Protein AF-A0A7L1U344-F1 (afdb_monomer)

pLDDT: mean 94.77, std 5.53, range [64.12, 98.69]

InterPro domains:
  IPR039457 Ly6/PLAUR domain-containing protein 6-like [PTHR31171] (1-77)
  IPR045860 Snake toxin-like superfamily [G3DSA:2.10.60.10] (4-78)
  IPR045860 Snake toxin-like superfamily [SSF57302] (5-70)

Secondary structure (DSSP, 8-state):
--STT------EEEESSHHHHHHH----PPPTT--EEEEEEEEETTS-EEEEEEEEE-GGGGSS--EEEETTTTEEEE-

Structure (mmCIF, N/CA/C/O backbone):
data_AF-A0A7L1U344-F1
#
_entry.id   AF-A0A7L1U344-F1
#
loop_
_atom_site.group_PDB
_atom_site.id
_atom_site.type_symbol
_atom_site.label_atom_id
_atom_site.label_alt_id
_atom_site.label_comp_id
_atom_site.label_asym_id
_atom_site.label_ent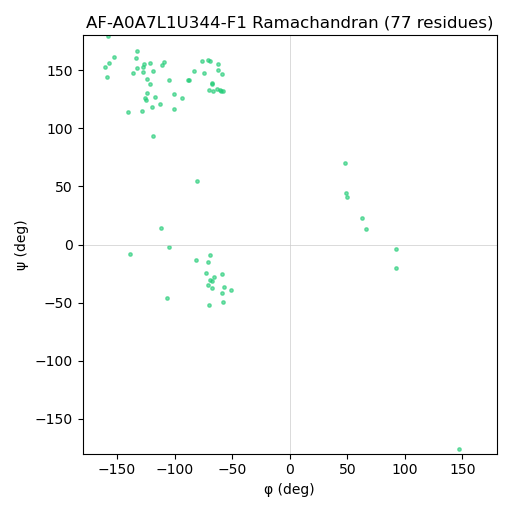ity_id
_atom_site.label_seq_id
_atom_site.pdbx_PDB_ins_code
_atom_site.Cartn_x
_atom_site.Cartn_y
_atom_site.Cartn_z
_atom_site.occupancy
_atom_site.B_iso_or_equiv
_atom_site.auth_seq_id
_atom_site.auth_comp_id
_atom_site.auth_asym_id
_atom_site.auth_atom_id
_atom_site.pdbx_PDB_model_num
ATOM 1 N N . THR A 1 1 ? -18.734 8.294 11.362 1.00 64.12 1 THR A N 1
ATOM 2 C CA . THR A 1 1 ? -17.816 7.134 11.387 1.00 64.12 1 THR A CA 1
ATOM 3 C C . THR A 1 1 ? -18.454 6.035 12.228 1.00 64.12 1 THR A C 1
ATOM 5 O O . THR A 1 1 ? -19.200 6.376 13.138 1.00 64.12 1 THR A O 1
ATOM 8 N N . PRO A 1 2 ? -18.206 4.743 11.958 1.00 80.62 2 PRO A N 1
ATOM 9 C CA . PRO A 1 2 ? -18.835 3.629 12.683 1.00 80.62 2 PRO A CA 1
ATOM 10 C C . PRO A 1 2 ? -18.343 3.467 14.131 1.00 80.62 2 PRO A C 1
ATOM 12 O O . PRO A 1 2 ? -18.973 2.779 14.924 1.00 80.62 2 PRO A O 1
ATOM 15 N N . TYR A 1 3 ? -17.225 4.100 14.491 1.00 82.12 3 TYR A N 1
ATOM 16 C CA . TYR A 1 3 ? -16.697 4.157 15.853 1.00 82.12 3 TYR A CA 1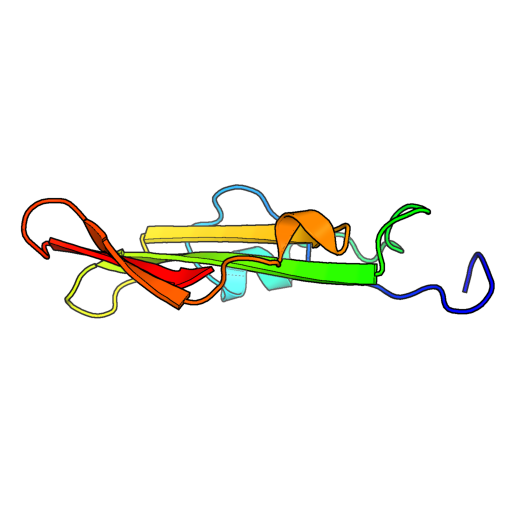
ATOM 17 C C . TYR A 1 3 ? -15.869 5.445 16.054 1.00 82.12 3 TYR A C 1
ATOM 19 O O . TYR A 1 3 ? -15.467 6.078 15.059 1.00 82.12 3 TYR A O 1
ATOM 27 N N . PRO A 1 4 ? -15.614 5.873 17.309 1.00 83.44 4 PRO A N 1
ATOM 28 C CA . PRO A 1 4 ? -14.773 7.033 17.597 1.00 83.44 4 PRO A CA 1
ATOM 29 C C . PRO A 1 4 ? -13.373 6.857 17.000 1.00 83.44 4 PRO A C 1
ATOM 31 O O . PRO A 1 4 ? -12.755 5.810 17.176 1.00 83.44 4 PRO A O 1
ATOM 34 N N . ARG A 1 5 ? -12.869 7.880 16.297 1.00 84.44 5 ARG A N 1
ATOM 35 C CA . ARG A 1 5 ? -11.585 7.850 15.560 1.00 84.44 5 ARG A CA 1
ATOM 36 C C . ARG A 1 5 ? -11.525 6.834 14.406 1.00 84.44 5 ARG A C 1
ATOM 38 O O . ARG A 1 5 ? -10.438 6.437 13.995 1.00 84.44 5 ARG A O 1
ATOM 45 N N . GLY A 1 6 ? -12.675 6.423 13.869 1.00 90.94 6 GLY A N 1
ATOM 46 C CA . GLY A 1 6 ? -12.725 5.638 12.636 1.00 90.94 6 GLY A CA 1
ATOM 47 C C . GLY A 1 6 ? -12.122 6.396 11.454 1.00 90.94 6 GLY A C 1
ATOM 48 O O . GLY A 1 6 ? -12.446 7.561 11.233 1.00 90.94 6 GLY A O 1
ATOM 49 N N . PHE A 1 7 ? -11.272 5.716 10.693 1.00 96.12 7 PHE A N 1
ATOM 50 C CA . PHE A 1 7 ? -10.584 6.239 9.515 1.00 96.12 7 PHE A CA 1
ATOM 51 C 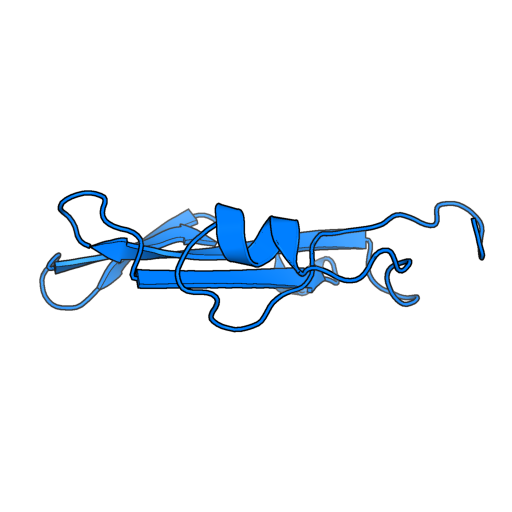C . PHE A 1 7 ? -10.695 5.235 8.362 1.00 96.12 7 PHE A C 1
ATOM 53 O O . PHE A 1 7 ? -11.108 4.088 8.562 1.00 96.12 7 PHE A O 1
ATOM 60 N N . LYS A 1 8 ? -10.369 5.688 7.154 1.00 96.94 8 LYS A N 1
ATOM 61 C CA . LYS A 1 8 ? -10.348 4.862 5.947 1.00 96.94 8 LYS A CA 1
ATOM 62 C C . LYS A 1 8 ? -8.935 4.846 5.374 1.00 96.94 8 LYS A C 1
ATOM 64 O O . LYS A 1 8 ? -8.211 5.832 5.494 1.00 96.94 8 LYS A O 1
ATOM 69 N N . CYS A 1 9 ? -8.587 3.744 4.727 1.00 98.19 9 CYS A N 1
ATOM 70 C CA . CYS A 1 9 ? -7.400 3.607 3.893 1.00 98.19 9 CYS A CA 1
ATOM 71 C C . CYS A 1 9 ? -7.837 3.067 2.536 1.00 98.19 9 CYS A C 1
ATOM 73 O O . CYS A 1 9 ? -8.800 2.304 2.459 1.00 98.19 9 CYS A O 1
ATOM 75 N N . PHE A 1 10 ? -7.080 3.369 1.485 1.00 98.50 10 PHE A N 1
ATOM 76 C CA . PHE A 1 10 ? -7.162 2.559 0.276 1.00 98.50 10 PHE A CA 1
ATOM 77 C C . PHE A 1 10 ? -6.700 1.134 0.602 1.00 98.50 10 PHE A C 1
ATOM 79 O O . PHE A 1 10 ? -5.689 0.956 1.285 1.00 98.50 10 PHE A O 1
ATOM 86 N N . THR A 1 11 ? -7.457 0.133 0.157 1.00 98.31 11 THR A N 1
ATOM 87 C CA . THR A 1 11 ? -7.152 -1.285 0.377 1.00 98.31 11 THR A CA 1
ATOM 88 C C . THR A 1 11 ? -7.131 -2.003 -0.965 1.00 98.31 11 THR A C 1
ATOM 90 O O . THR A 1 11 ? -8.064 -1.881 -1.753 1.00 98.31 11 THR A O 1
ATOM 93 N N . CYS A 1 12 ? -6.033 -2.693 -1.254 1.00 98.62 12 CYS A N 1
ATOM 94 C CA . CYS A 1 12 ? -5.836 -3.440 -2.492 1.00 98.62 12 CYS A CA 1
ATOM 95 C C . CYS A 1 12 ? -4.731 -4.480 -2.287 1.00 98.62 12 CYS A C 1
ATOM 97 O O . CYS A 1 12 ? -3.818 -4.270 -1.485 1.00 98.62 12 CYS A O 1
ATOM 99 N N . GLU A 1 13 ? -4.785 -5.576 -3.035 1.00 98.25 13 GLU A N 1
ATOM 100 C CA . GLU A 1 13 ? -3.763 -6.618 -3.012 1.00 98.25 13 GLU A CA 1
ATOM 101 C C . GLU A 1 13 ? -3.149 -6.760 -4.404 1.00 98.25 13 GLU A C 1
ATOM 103 O O . GLU A 1 13 ? -3.854 -7.076 -5.360 1.00 98.25 13 GLU A O 1
ATOM 108 N N . LYS A 1 14 ? -1.835 -6.516 -4.513 1.00 97.81 14 LYS A N 1
ATOM 109 C CA . LYS A 1 14 ? -1.047 -6.688 -5.746 1.00 97.81 14 LYS A CA 1
ATOM 110 C C . LYS A 1 14 ? -1.665 -6.019 -6.988 1.00 97.81 14 LYS A C 1
ATOM 112 O O . LYS A 1 14 ? -1.616 -6.579 -8.081 1.00 97.81 14 LYS A O 1
ATOM 117 N N . ALA A 1 15 ? -2.215 -4.815 -6.834 1.00 98.56 15 ALA A N 1
ATOM 118 C CA . ALA A 1 15 ? -2.651 -4.000 -7.968 1.00 98.56 15 ALA A CA 1
ATOM 119 C C . ALA A 1 15 ? -1.450 -3.650 -8.862 1.00 98.56 15 ALA A C 1
ATOM 121 O O . ALA A 1 15 ? -0.344 -3.511 -8.344 1.00 98.56 15 ALA A O 1
ATOM 122 N N . SER A 1 16 ? -1.650 -3.473 -10.171 1.00 98.12 16 SER A N 1
ATOM 123 C CA . SER A 1 16 ? -0.566 -3.148 -11.120 1.00 98.12 16 SER A CA 1
ATOM 124 C C . SER A 1 16 ? 0.191 -1.876 -10.739 1.00 98.12 16 SER A C 1
ATOM 126 O O . SER A 1 16 ? 1.409 -1.783 -10.881 1.00 98.12 16 SER A O 1
ATOM 128 N N . ASP A 1 17 ? -0.536 -0.895 -10.213 1.00 98.31 17 ASP A N 1
ATOM 129 C CA . ASP A 1 17 ? -0.021 0.416 -9.867 1.00 98.31 17 ASP A CA 1
ATOM 130 C C . ASP A 1 17 ? -0.908 1.106 -8.815 1.00 98.31 17 ASP A C 1
ATOM 132 O O . ASP A 1 17 ? -1.914 0.581 -8.323 1.00 98.31 17 ASP A O 1
ATOM 136 N N . ASN A 1 18 ? -0.499 2.315 -8.439 1.00 98.00 18 ASN A N 1
ATOM 137 C CA . ASN A 1 18 ? -1.186 3.122 -7.441 1.00 98.00 18 ASN A CA 1
ATOM 138 C C . ASN A 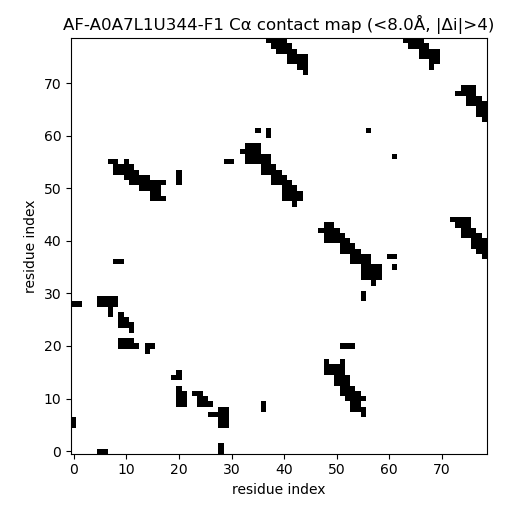1 18 ? -2.556 3.639 -7.917 1.00 98.00 18 ASN A C 1
ATOM 140 O O . ASN A 1 18 ? -3.439 3.844 -7.083 1.00 98.00 18 ASN A O 1
ATOM 144 N N . TYR A 1 19 ? -2.731 3.873 -9.221 1.00 98.38 19 TYR A N 1
ATOM 145 C CA . TYR A 1 19 ? -3.985 4.376 -9.773 1.00 98.38 19 TYR A CA 1
ATOM 146 C C . TYR A 1 19 ? -5.065 3.298 -9.706 1.00 98.38 19 TYR A C 1
ATOM 148 O O . TYR A 1 19 ? -6.111 3.542 -9.107 1.00 98.38 19 TYR A O 1
ATOM 156 N N . GLU A 1 20 ? -4.783 2.097 -10.217 1.00 98.56 20 GLU A N 1
ATOM 157 C CA . GLU A 1 20 ? -5.709 0.962 -10.156 1.00 98.56 20 GLU A CA 1
ATOM 158 C C . GLU A 1 20 ? -6.056 0.610 -8.704 1.00 98.56 20 GLU A C 1
ATOM 160 O O . GLU A 1 20 ? -7.230 0.427 -8.374 1.00 98.56 20 GLU A O 1
ATOM 165 N N . CYS A 1 21 ? -5.066 0.623 -7.801 1.00 98.62 21 CYS A N 1
ATOM 166 C CA . CYS A 1 21 ? -5.308 0.417 -6.373 1.00 98.62 21 CYS A CA 1
ATOM 167 C C . CYS A 1 21 ? -6.300 1.441 -5.793 1.00 98.62 21 CYS A C 1
ATOM 169 O O . CYS A 1 21 ? -7.250 1.065 -5.112 1.00 98.62 21 CYS A O 1
ATOM 171 N N . ASN A 1 22 ? -6.100 2.737 -6.049 1.00 98.25 22 ASN A N 1
ATOM 172 C CA . ASN A 1 22 ? -6.969 3.782 -5.502 1.00 98.25 22 ASN A CA 1
ATOM 173 C C . ASN A 1 22 ? -8.360 3.783 -6.149 1.00 98.25 22 ASN A C 1
ATOM 175 O O . ASN A 1 22 ? -9.343 4.080 -5.475 1.00 98.25 22 ASN A O 1
ATOM 179 N N . ARG A 1 23 ? -8.440 3.472 -7.447 1.00 98.44 23 ARG A N 1
ATOM 180 C CA . ARG A 1 23 ? -9.678 3.507 -8.231 1.00 98.44 23 ARG A CA 1
ATOM 181 C C . ARG A 1 23 ? -10.678 2.439 -7.800 1.00 98.44 23 ARG A C 1
ATOM 183 O O . ARG A 1 23 ? -11.875 2.712 -7.793 1.00 98.44 23 ARG A O 1
ATOM 190 N N . TRP A 1 24 ? -10.191 1.250 -7.452 1.00 97.81 24 TRP A N 1
ATOM 191 C CA . TRP A 1 24 ? -11.031 0.101 -7.098 1.00 97.81 24 TRP A CA 1
ATOM 192 C C . TRP A 1 24 ? -11.079 -0.205 -5.604 1.00 97.81 24 TRP A C 1
ATOM 194 O O . TRP A 1 24 ? -11.791 -1.119 -5.187 1.00 97.81 24 TRP A O 1
ATOM 204 N N . ALA A 1 25 ? -10.340 0.547 -4.790 1.00 98.25 25 ALA A N 1
ATOM 205 C CA . ALA A 1 25 ? -10.382 0.389 -3.349 1.00 98.25 25 ALA A CA 1
ATOM 206 C C . ALA A 1 25 ? -11.809 0.628 -2.814 1.00 98.25 25 ALA A C 1
ATOM 208 O O . ALA A 1 25 ? -12.437 1.640 -3.140 1.00 98.25 25 ALA A O 1
ATOM 209 N N . PRO A 1 26 ? -12.325 -0.269 -1.959 1.00 97.25 26 PRO A N 1
ATOM 210 C CA . PRO A 1 26 ? -13.649 -0.116 -1.378 1.00 97.25 26 PRO A CA 1
ATOM 211 C C . PRO A 1 26 ? -13.694 1.082 -0.421 1.00 97.25 26 PRO A C 1
ATOM 213 O O . PRO A 1 26 ? -12.791 1.277 0.394 1.00 97.25 26 PRO A O 1
ATOM 216 N N . ASP A 1 27 ? -14.787 1.849 -0.459 1.00 96.19 27 ASP A N 1
ATOM 217 C CA . ASP A 1 27 ? -14.988 3.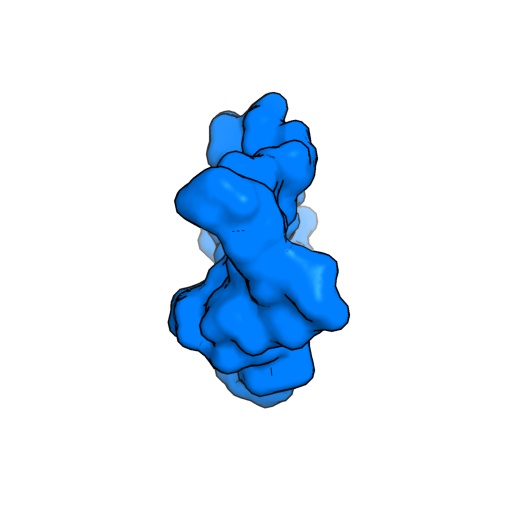017 0.412 1.00 96.19 27 ASP A CA 1
ATOM 218 C C . ASP A 1 27 ? -15.473 2.626 1.826 1.00 96.19 27 ASP A C 1
ATOM 220 O O . ASP A 1 27 ? -16.497 3.090 2.339 1.00 96.19 27 ASP A O 1
ATOM 224 N N . VAL A 1 28 ? -14.725 1.745 2.487 1.00 96.12 28 VAL A N 1
ATOM 225 C CA . VAL A 1 28 ? -15.063 1.182 3.800 1.00 96.12 28 VAL A CA 1
ATOM 226 C C . VAL A 1 28 ? -14.122 1.682 4.894 1.00 96.12 28 VAL A C 1
ATOM 228 O O . VAL A 1 28 ? -12.986 2.084 4.651 1.00 96.12 28 VAL A O 1
ATOM 231 N N . TYR A 1 29 ? -14.615 1.685 6.131 1.00 96.94 29 TYR A N 1
ATOM 232 C CA . TYR A 1 29 ? -13.792 2.000 7.297 1.00 96.94 29 TYR A CA 1
ATOM 233 C C . TYR A 1 29 ? -12.861 0.845 7.644 1.00 96.94 29 TYR A C 1
ATOM 235 O O . TYR A 1 29 ? -13.215 -0.321 7.478 1.00 96.94 29 TYR A O 1
ATOM 243 N N . CYS A 1 30 ? -11.687 1.183 8.174 1.00 97.25 30 CYS A N 1
ATOM 244 C CA . CYS A 1 30 ? -10.747 0.191 8.667 1.00 97.25 30 CYS A CA 1
ATOM 245 C C . CYS A 1 30 ? -11.331 -0.627 9.840 1.00 97.25 30 CYS A C 1
ATOM 247 O O . CYS A 1 30 ? -12.218 -0.158 10.556 1.00 97.25 30 CYS A O 1
ATOM 249 N N . PRO A 1 31 ? -10.850 -1.860 10.070 1.00 95.00 31 PRO A N 1
ATOM 250 C CA . PRO A 1 31 ? -11.272 -2.655 11.214 1.00 95.00 31 PRO A CA 1
ATOM 251 C C . PRO A 1 31 ? -10.710 -2.096 12.529 1.00 95.00 31 PRO A C 1
ATOM 253 O O . PRO A 1 31 ? -9.690 -1.397 12.568 1.00 95.00 31 PRO A O 1
ATOM 256 N N . ARG A 1 32 ? -11.360 -2.448 13.645 1.00 91.50 32 ARG A N 1
ATOM 257 C CA . ARG A 1 32 ? -10.869 -2.124 14.994 1.00 91.50 32 ARG A CA 1
ATOM 258 C C . ARG A 1 32 ? -9.481 -2.737 15.210 1.00 91.50 32 ARG A C 1
ATOM 260 O O . ARG A 1 32 ? -9.194 -3.814 14.708 1.00 91.50 32 ARG A O 1
ATOM 267 N N . GLY A 1 33 ? -8.638 -2.050 15.977 1.00 90.31 33 GLY A N 1
ATOM 268 C CA . GLY A 1 33 ? -7.258 -2.477 16.246 1.00 90.31 33 GLY A CA 1
ATOM 269 C C . GLY A 1 33 ? -6.230 -1.904 15.268 1.00 90.31 33 GLY A C 1
ATOM 270 O O . GLY A 1 33 ? -5.070 -1.762 15.637 1.00 90.31 33 GLY A O 1
ATOM 271 N N . THR A 1 34 ? -6.653 -1.459 14.082 1.00 95.38 34 THR A N 1
ATOM 272 C CA . THR A 1 34 ? -5.774 -0.743 13.145 1.00 95.38 34 THR A CA 1
ATOM 273 C C . THR A 1 34 ? -5.677 0.742 13.488 1.00 95.38 34 THR A C 1
ATOM 275 O O . THR A 1 34 ? -6.612 1.332 14.042 1.00 95.38 34 THR A O 1
ATOM 278 N N . ARG A 1 35 ? -4.524 1.350 13.188 1.00 94.81 35 ARG A N 1
ATOM 279 C CA . ARG A 1 35 ? -4.259 2.784 13.424 1.00 94.81 35 ARG A CA 1
ATOM 280 C C . ARG A 1 35 ? -3.506 3.473 12.286 1.00 94.81 35 ARG A C 1
ATOM 282 O O . ARG A 1 35 ? -3.395 4.695 12.313 1.00 94.81 35 ARG A O 1
ATOM 289 N N . TYR A 1 36 ? -3.020 2.714 11.305 1.00 96.31 36 TYR A N 1
ATOM 290 C CA . TYR A 1 36 ? -2.218 3.220 10.194 1.00 96.31 36 TYR A CA 1
ATOM 291 C C . TYR A 1 36 ? -2.708 2.665 8.858 1.00 96.31 36 TYR A C 1
ATOM 293 O O . TYR A 1 36 ? -3.395 1.643 8.805 1.00 96.31 36 TYR A O 1
ATOM 301 N N . CYS A 1 37 ? -2.329 3.341 7.776 1.00 98.06 37 CYS A N 1
ATOM 302 C CA . CYS A 1 37 ? -2.423 2.804 6.426 1.00 98.06 37 CYS A CA 1
ATOM 303 C C . CYS A 1 37 ? -1.033 2.320 6.011 1.00 98.06 37 CYS A C 1
ATOM 305 O O . CYS A 1 37 ? -0.109 3.123 5.914 1.00 98.06 37 CYS A O 1
ATOM 307 N N . PHE A 1 38 ? -0.893 1.021 5.773 1.00 98.12 38 PHE A N 1
ATOM 308 C CA . PHE A 1 38 ? 0.313 0.416 5.218 1.00 98.12 38 PHE A CA 1
ATOM 309 C C . PHE A 1 38 ? 0.247 0.440 3.691 1.00 98.12 38 PHE A C 1
ATOM 311 O O . PHE A 1 38 ? -0.817 0.191 3.113 1.00 98.12 38 PHE A O 1
ATOM 318 N N . SER A 1 39 ? 1.380 0.698 3.038 1.00 98.25 39 SER A N 1
ATOM 319 C CA . SER A 1 39 ? 1.501 0.664 1.582 1.00 98.25 39 SER A CA 1
ATOM 320 C C . SER A 1 39 ? 2.829 0.037 1.187 1.00 98.25 39 SER A C 1
ATOM 322 O O . SER A 1 39 ? 3.873 0.637 1.395 1.00 98.25 39 SER A O 1
ATOM 324 N N . GLN A 1 40 ? 2.782 -1.126 0.545 1.00 98.06 40 GLN A N 1
ATOM 325 C CA . GLN A 1 40 ? 3.944 -1.727 -0.093 1.00 98.06 40 GLN A CA 1
ATOM 326 C C . GLN A 1 40 ? 3.906 -1.468 -1.595 1.00 98.06 40 GLN A C 1
ATOM 328 O O . GLN A 1 40 ? 2.907 -1.760 -2.254 1.00 98.06 40 GLN A O 1
ATOM 333 N N . HIS A 1 41 ? 5.007 -0.970 -2.147 1.00 98.31 41 HIS A N 1
ATOM 334 C CA . HIS A 1 41 ? 5.145 -0.696 -3.572 1.00 98.31 41 HIS A CA 1
ATOM 335 C C . HIS A 1 41 ? 6.406 -1.356 -4.107 1.00 98.31 41 HIS A C 1
ATOM 337 O O . HIS A 1 41 ? 7.516 -0.991 -3.729 1.00 98.31 41 HIS A O 1
ATOM 343 N N . THR A 1 42 ? 6.223 -2.328 -4.995 1.00 97.69 42 THR A N 1
ATOM 344 C CA . THR A 1 42 ? 7.306 -2.893 -5.798 1.00 97.69 42 THR A CA 1
ATOM 345 C C . THR A 1 42 ? 7.359 -2.155 -7.123 1.00 97.69 42 THR A C 1
ATOM 347 O O . THR A 1 42 ? 6.361 -2.079 -7.842 1.00 97.69 42 THR A O 1
ATOM 350 N N . MET A 1 43 ? 8.532 -1.634 -7.448 1.00 97.38 43 MET A N 1
ATOM 351 C CA . MET A 1 43 ? 8.833 -0.961 -8.704 1.00 97.38 43 MET A CA 1
ATOM 352 C C . MET A 1 43 ? 10.063 -1.598 -9.335 1.00 97.38 43 MET A C 1
ATOM 354 O O . MET A 1 43 ? 10.912 -2.150 -8.636 1.00 97.38 43 MET A O 1
ATOM 358 N N . ARG A 1 44 ? 10.192 -1.489 -10.652 1.00 96.31 44 ARG A N 1
ATOM 359 C CA . ARG A 1 44 ? 11.476 -1.690 -11.324 1.00 96.31 44 ARG A CA 1
ATOM 360 C C . ARG A 1 44 ? 12.419 -0.542 -10.981 1.00 96.31 44 ARG A C 1
ATOM 362 O O . ARG A 1 44 ? 11.973 0.559 -10.659 1.00 96.31 44 ARG A O 1
ATOM 369 N N . ALA A 1 45 ? 13.721 -0.762 -11.116 1.00 92.81 45 ALA A N 1
ATOM 370 C CA . ALA A 1 45 ? 14.722 0.295 -10.969 1.00 92.81 45 ALA A CA 1
ATOM 371 C C . ALA A 1 45 ? 14.525 1.456 -11.958 1.00 92.81 45 ALA A C 1
ATOM 373 O O . ALA A 1 45 ? 14.881 2.590 -11.654 1.00 92.81 45 ALA A O 1
ATOM 374 N N . SER A 1 46 ? 13.883 1.196 -13.103 1.00 94.31 46 SER A N 1
ATOM 375 C CA . SER A 1 46 ? 13.460 2.216 -14.071 1.00 94.31 46 SER A CA 1
ATOM 376 C C . SER A 1 46 ? 12.316 3.117 -13.579 1.00 94.31 46 SER A C 1
ATOM 378 O O . SER A 1 46 ? 11.983 4.090 -14.250 1.00 94.31 46 SER A O 1
ATOM 380 N N . GLY A 1 47 ? 11.698 2.804 -12.435 1.00 93.31 47 GLY A N 1
ATOM 381 C CA . GLY A 1 47 ? 10.565 3.535 -11.859 1.00 93.31 47 GLY A CA 1
ATOM 382 C C . GLY A 1 47 ? 9.187 3.005 -12.267 1.00 93.31 47 GLY A C 1
ATOM 383 O O . GLY A 1 47 ? 8.174 3.488 -11.764 1.00 93.31 47 GLY A O 1
ATOM 384 N N . GLU A 1 48 ? 9.122 1.999 -13.142 1.00 97.38 48 GLU A N 1
ATOM 385 C CA . GLU A 1 48 ? 7.860 1.358 -13.525 1.00 97.38 48 GLU A CA 1
ATOM 386 C C . GLU A 1 48 ? 7.247 0.609 -12.331 1.00 97.38 48 GLU A C 1
ATOM 388 O O . GLU A 1 48 ? 7.930 -0.157 -11.648 1.00 97.38 48 GLU A O 1
ATOM 393 N N . SER A 1 49 ? 5.951 0.813 -12.079 1.00 97.69 49 SER A N 1
ATOM 394 C CA . SER A 1 49 ? 5.232 0.075 -11.036 1.00 97.69 49 SER A CA 1
ATOM 395 C C . SER A 1 49 ? 5.060 -1.387 -11.433 1.00 97.69 49 SER A C 1
ATOM 397 O O . SER A 1 49 ? 4.667 -1.688 -12.552 1.00 97.69 49 SER A O 1
ATOM 399 N N . VAL A 1 50 ? 5.352 -2.293 -10.501 1.00 97.50 50 VAL A N 1
ATOM 400 C CA . VAL A 1 50 ? 5.166 -3.740 -10.681 1.00 97.50 50 VAL A CA 1
ATOM 401 C C . VAL A 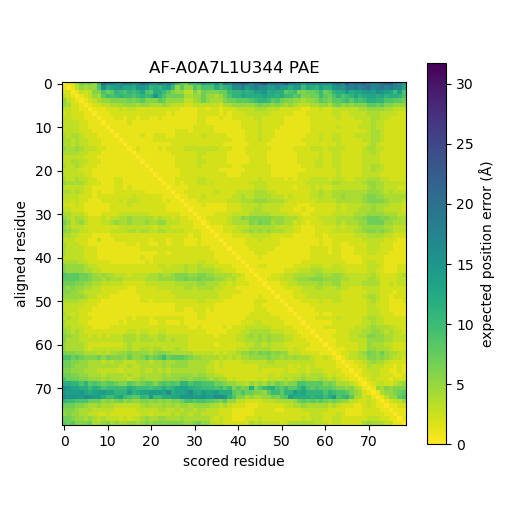1 50 ? 3.976 -4.222 -9.870 1.00 97.50 50 VAL A C 1
ATOM 403 O O . VAL A 1 50 ? 3.160 -4.995 -10.362 1.00 97.50 50 VAL A O 1
ATOM 406 N N . SER A 1 51 ? 3.890 -3.790 -8.611 1.00 98.25 51 SER A N 1
ATOM 407 C CA . SER A 1 51 ? 2.749 -4.115 -7.764 1.00 98.25 51 SER A CA 1
ATOM 408 C C . SER A 1 51 ? 2.593 -3.143 -6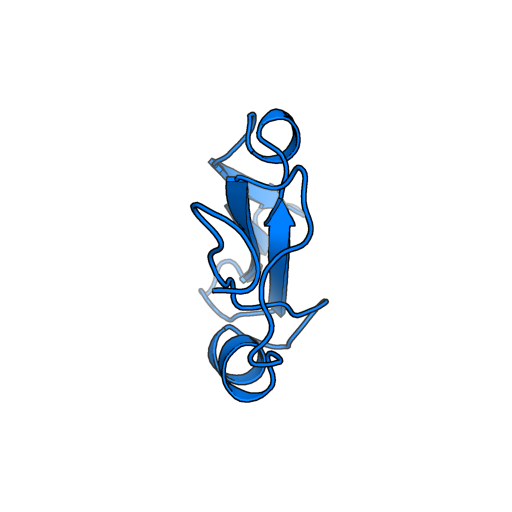.602 1.00 98.25 51 SER A C 1
ATOM 410 O O . SER A 1 51 ? 3.588 -2.763 -5.977 1.00 98.25 51 SER A O 1
ATOM 412 N N . VAL A 1 52 ? 1.354 -2.836 -6.237 1.00 98.62 52 VAL A N 1
ATOM 413 C CA . VAL A 1 52 ? 0.987 -2.048 -5.059 1.00 98.62 52 VAL A CA 1
ATOM 414 C C . VAL A 1 52 ? 0.033 -2.851 -4.179 1.00 98.62 52 VAL A C 1
ATOM 416 O O . VAL A 1 52 ? -0.975 -3.374 -4.649 1.00 98.62 52 VAL A O 1
ATOM 419 N N . THR A 1 53 ? 0.336 -2.913 -2.885 1.00 98.50 53 THR A N 1
ATOM 420 C CA . THR A 1 53 ? -0.542 -3.485 -1.861 1.00 98.50 53 THR A CA 1
ATOM 421 C C . THR A 1 53 ? -0.765 -2.439 -0.785 1.00 98.50 53 THR A C 1
ATOM 423 O O . THR A 1 53 ? 0.193 -1.956 -0.184 1.00 98.50 53 THR A O 1
ATOM 426 N N . LYS A 1 54 ? -2.025 -2.107 -0.507 1.00 98.69 54 LYS A N 1
ATOM 427 C CA . LYS A 1 54 ? -2.398 -1.180 0.565 1.00 98.69 54 LYS A CA 1
ATOM 428 C C . LYS A 1 54 ? -3.370 -1.845 1.513 1.00 98.69 54 LYS A C 1
ATOM 430 O O . LYS A 1 54 ? -4.239 -2.600 1.083 1.00 98.69 54 LYS A O 1
ATOM 435 N N . ARG A 1 55 ? -3.234 -1.566 2.805 1.00 98.12 55 ARG A N 1
ATOM 436 C CA . ARG A 1 55 ? -4.114 -2.134 3.830 1.00 98.12 55 ARG A CA 1
ATOM 437 C C . ARG A 1 55 ? -4.151 -1.282 5.087 1.00 98.12 55 ARG A C 1
ATOM 439 O O . ARG A 1 55 ? -3.210 -0.552 5.386 1.00 98.12 55 ARG A O 1
ATOM 446 N N . CYS A 1 56 ? -5.230 -1.409 5.846 1.00 98.19 56 CYS A N 1
ATOM 447 C CA . CYS A 1 56 ? -5.257 -0.941 7.225 1.00 98.19 56 CYS A CA 1
ATOM 448 C C . CYS A 1 56 ? -4.301 -1.809 8.058 1.00 98.19 56 CYS A C 1
ATOM 450 O O . CYS A 1 56 ? -4.278 -3.027 7.880 1.00 98.19 56 CYS A O 1
ATOM 452 N N . ALA A 1 57 ? -3.533 -1.194 8.951 1.00 97.38 57 ALA A N 1
ATOM 453 C CA . ALA A 1 57 ? -2.474 -1.867 9.694 1.00 97.38 57 ALA A CA 1
ATOM 454 C C . ALA A 1 57 ? -2.471 -1.492 11.179 1.00 97.38 57 ALA A C 1
ATOM 456 O O . ALA A 1 57 ? -2.837 -0.371 11.573 1.00 97.38 57 ALA A O 1
ATOM 457 N N . ALA A 1 58 ? -2.065 -2.455 12.002 1.00 96.19 58 ALA A N 1
ATOM 458 C CA . ALA A 1 58 ? -1.726 -2.233 13.398 1.00 96.19 58 ALA A CA 1
ATOM 459 C C . ALA A 1 58 ? -0.334 -1.566 13.515 1.00 96.19 58 ALA A C 1
ATOM 461 O O . ALA A 1 58 ? 0.460 -1.638 12.574 1.00 96.19 58 ALA A O 1
ATOM 462 N N . PRO A 1 59 ? -0.026 -0.878 14.632 1.00 93.69 59 PRO A N 1
ATOM 463 C CA . PRO A 1 59 ? 1.270 -0.223 14.833 1.00 93.69 59 PRO A CA 1
ATOM 464 C C . PRO A 1 59 ? 2.484 -1.121 14.587 1.00 93.69 59 PRO A C 1
ATOM 466 O O . PRO A 1 59 ? 3.470 -0.674 14.007 1.00 93.69 59 PRO A O 1
ATOM 469 N N . GLU A 1 60 ? 2.394 -2.383 14.995 1.00 95.00 60 GLU A N 1
ATOM 470 C CA . GLU A 1 60 ? 3.482 -3.360 14.964 1.00 95.00 60 GLU A CA 1
ATOM 471 C C . GLU A 1 60 ? 3.907 -3.699 13.527 1.00 95.00 60 GLU A C 1
ATOM 473 O O . GLU A 1 60 ? 5.067 -4.010 13.267 1.00 95.00 60 GLU A O 1
ATOM 478 N N . GLU A 1 61 ? 2.981 -3.577 12.577 1.00 93.88 61 GLU A N 1
ATOM 479 C CA . GLU A 1 61 ? 3.190 -3.894 11.162 1.00 93.88 61 GLU A CA 1
ATOM 480 C C . GLU A 1 61 ? 3.880 -2.762 10.389 1.00 93.88 61 GLU A C 1
ATOM 482 O O . GLU A 1 61 ? 4.336 -2.973 9.267 1.00 93.88 61 GLU A O 1
ATOM 487 N N . CYS A 1 62 ? 3.962 -1.570 10.984 1.00 95.31 62 CYS A N 1
ATOM 488 C CA . CYS A 1 62 ? 4.585 -0.384 10.397 1.00 95.31 62 CYS A CA 1
ATOM 489 C C . CYS A 1 62 ? 5.882 0.023 11.122 1.00 95.31 62 CYS A C 1
ATOM 491 O O . CYS A 1 62 ? 6.359 1.139 10.933 1.00 95.31 62 CYS A O 1
ATOM 493 N N . LEU A 1 63 ? 6.452 -0.842 11.971 1.00 93.62 63 LEU A N 1
ATOM 494 C CA . LEU A 1 63 ? 7.673 -0.528 12.730 1.00 93.62 63 LEU A CA 1
ATOM 495 C C . LEU A 1 63 ? 8.943 -0.516 11.870 1.00 93.62 63 LEU A C 1
ATOM 497 O O . LEU A 1 63 ? 9.919 0.136 12.231 1.00 93.62 63 LEU A O 1
ATOM 501 N N . SER A 1 64 ? 8.939 -1.235 10.748 1.00 91.06 64 SER A N 1
ATOM 502 C CA . SER A 1 64 ? 10.050 -1.281 9.800 1.00 91.06 64 SER A CA 1
ATOM 503 C C . SER A 1 64 ? 9.572 -0.761 8.451 1.00 91.06 64 SER A C 1
ATOM 505 O O . SER A 1 64 ? 8.993 -1.497 7.657 1.00 91.06 64 SER A O 1
ATOM 507 N N . THR A 1 65 ? 9.773 0.536 8.237 1.00 95.19 65 THR A N 1
ATOM 508 C CA . THR A 1 65 ? 9.477 1.226 6.979 1.00 95.19 65 THR A CA 1
ATOM 509 C C . THR A 1 65 ? 10.768 1.617 6.282 1.00 95.19 65 THR A C 1
ATOM 511 O O . THR A 1 65 ? 11.830 1.740 6.899 1.00 95.19 65 THR A O 1
ATOM 514 N N . GLY A 1 66 ? 10.690 1.799 4.971 1.00 95.44 66 GLY A N 1
ATOM 515 C CA . GLY A 1 66 ? 11.849 2.130 4.160 1.00 95.44 66 GLY A CA 1
ATOM 516 C C . GLY A 1 66 ? 11.770 1.536 2.768 1.00 95.44 66 GLY A C 1
ATOM 517 O O . GLY A 1 66 ? 10.776 0.939 2.366 1.00 95.44 66 GLY A O 1
ATOM 518 N N . CYS A 1 67 ? 12.840 1.733 2.008 1.00 95.62 67 CYS A N 1
ATOM 519 C CA . CYS A 1 67 ? 12.984 1.166 0.678 1.00 95.62 67 CYS A CA 1
ATOM 520 C C . CYS A 1 67 ? 14.227 0.287 0.623 1.00 95.62 67 CYS A C 1
ATOM 522 O O . CYS A 1 67 ? 15.285 0.684 1.107 1.00 95.62 67 CYS A O 1
ATOM 524 N N . SER A 1 68 ? 14.113 -0.866 -0.024 1.00 94.94 68 SER A N 1
ATOM 525 C CA . SER A 1 68 ? 15.231 -1.775 -0.267 1.00 94.94 68 SER A CA 1
ATOM 526 C C . SER A 1 68 ? 15.248 -2.235 -1.721 1.00 94.94 68 SER A C 1
ATOM 528 O O . SER A 1 68 ? 14.211 -2.270 -2.389 1.00 94.94 68 SER A O 1
ATOM 530 N N . TYR A 1 69 ? 16.439 -2.552 -2.219 1.00 94.06 69 TYR A N 1
ATOM 531 C CA . TYR A 1 69 ? 16.614 -3.143 -3.538 1.00 94.06 69 TYR A CA 1
ATOM 532 C C . TYR A 1 69 ? 16.518 -4.667 -3.453 1.00 94.06 69 TYR A C 1
ATOM 534 O O . TYR A 1 69 ? 17.021 -5.282 -2.514 1.00 94.06 69 TYR A O 1
ATOM 542 N N . LEU A 1 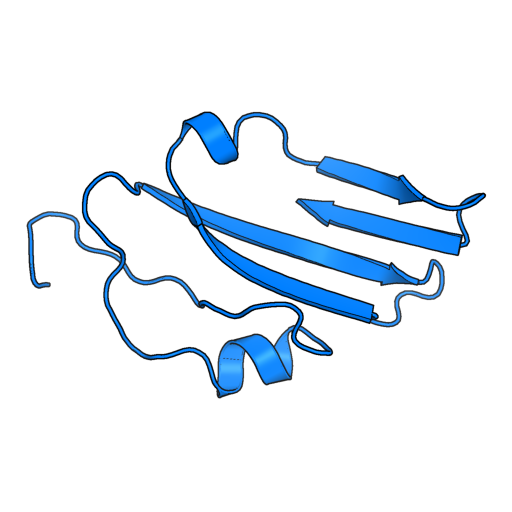70 ? 15.887 -5.279 -4.450 1.00 90.31 70 LEU A N 1
ATOM 543 C CA . LEU A 1 70 ? 15.775 -6.724 -4.617 1.00 90.31 70 LEU A CA 1
ATOM 544 C C . LEU A 1 70 ? 16.381 -7.146 -5.957 1.00 90.31 70 LEU A C 1
ATOM 546 O O . LEU A 1 70 ? 16.418 -6.358 -6.898 1.00 90.31 70 LEU A O 1
ATOM 550 N N . ARG A 1 71 ? 16.797 -8.419 -6.038 1.00 81.38 71 ARG A N 1
ATOM 551 C CA . ARG A 1 71 ? 17.323 -9.075 -7.251 1.00 81.38 71 ARG A CA 1
ATOM 552 C C . ARG A 1 71 ? 18.379 -8.232 -7.973 1.00 81.38 71 ARG A C 1
ATOM 554 O O . ARG A 1 71 ? 18.115 -7.714 -9.047 1.00 81.38 71 ARG A O 1
ATOM 561 N N . HIS A 1 72 ? 19.559 -8.092 -7.367 1.00 84.88 72 HIS A N 1
ATOM 562 C CA . HIS A 1 72 ? 20.667 -7.313 -7.944 1.00 84.88 72 HIS A CA 1
ATOM 563 C C . HIS A 1 72 ? 20.232 -5.923 -8.432 1.00 84.88 72 HIS A C 1
ATOM 565 O O . HIS A 1 72 ? 20.579 -5.507 -9.529 1.00 84.88 72 HIS A O 1
ATOM 571 N N . GLU A 1 73 ? 19.434 -5.228 -7.617 1.00 86.50 73 GLU A N 1
ATOM 572 C CA . GLU A 1 73 ? 18.972 -3.866 -7.901 1.00 86.50 73 GLU A CA 1
ATOM 573 C C . GLU A 1 73 ? 18.031 -3.730 -9.106 1.00 86.50 73 GLU A C 1
ATOM 575 O O . GLU A 1 73 ? 17.725 -2.614 -9.500 1.00 86.50 73 GLU A O 1
ATOM 580 N N . GLU A 1 74 ? 17.478 -4.823 -9.644 1.00 92.31 74 GLU A N 1
ATOM 581 C CA . GLU A 1 74 ? 16.447 -4.762 -10.692 1.00 92.31 74 GLU A CA 1
ATOM 582 C C . GLU A 1 74 ? 15.125 -4.168 -10.183 1.00 92.31 74 GLU A C 1
ATOM 584 O O . GLU A 1 74 ? 14.388 -3.525 -10.937 1.00 92.31 74 GLU A O 1
ATOM 589 N N . TYR A 1 75 ? 14.814 -4.388 -8.901 1.00 95.19 75 TYR A N 1
ATOM 590 C CA . TYR A 1 75 ? 13.569 -3.949 -8.276 1.00 95.19 75 TYR A CA 1
ATOM 591 C C . TYR A 1 75 ? 13.838 -3.152 -7.006 1.00 95.19 75 TYR A C 1
ATOM 593 O O . TYR A 1 75 ? 14.773 -3.434 -6.260 1.00 95.19 75 TYR A O 1
ATOM 601 N N . LYS A 1 76 ? 12.956 -2.198 -6.720 1.00 96.75 76 LYS A N 1
ATOM 602 C CA . LYS A 1 76 ? 12.894 -1.448 -5.468 1.00 96.75 76 LYS A CA 1
ATOM 603 C C . LYS A 1 76 ? 11.561 -1.735 -4.791 1.00 96.75 76 LYS A C 1
ATOM 605 O O . LYS A 1 76 ? 10.511 -1.563 -5.407 1.00 96.75 76 LYS A O 1
ATOM 610 N N . VAL A 1 77 ? 11.599 -2.147 -3.528 1.00 96.50 77 VAL A N 1
ATOM 611 C CA . VAL A 1 77 ? 10.406 -2.341 -2.698 1.00 96.50 77 VAL A CA 1
ATOM 612 C C . VAL A 1 77 ? 10.403 -1.308 -1.587 1.00 96.50 77 VAL A C 1
ATOM 614 O O . VAL A 1 77 ? 11.347 -1.249 -0.802 1.00 96.50 77 VAL A O 1
ATOM 617 N N . GLY A 1 78 ? 9.354 -0.491 -1.546 1.00 95.25 78 GLY A N 1
ATOM 618 C CA . GLY A 1 78 ? 9.068 0.442 -0.458 1.00 95.25 78 GLY A CA 1
ATOM 619 C C . GLY A 1 78 ? 7.928 -0.060 0.419 1.00 95.25 78 GLY A C 1
ATOM 620 O O . GLY A 1 78 ? 6.971 -0.619 -0.117 1.00 95.25 78 GLY A O 1
ATOM 621 N N . THR A 1 79 ? 8.029 0.147 1.729 1.00 94.12 79 THR A N 1
ATOM 622 C CA . THR A 1 79 ? 6.990 -0.123 2.743 1.00 94.12 79 THR A CA 1
ATOM 623 C C . THR A 1 79 ? 6.869 1.032 3.719 1.00 94.12 79 THR A C 1
ATOM 625 O O . THR A 1 79 ? 7.945 1.541 4.120 1.00 94.12 79 THR A O 1
#

Solvent-accessible surface 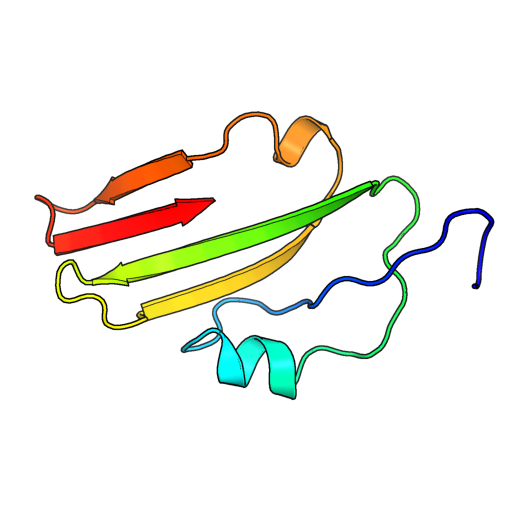area (backbone atoms only — not comparable to full-atom values): 4489 Å² total; per-residue (Å²): 115,99,46,93,89,58,52,68,42,57,40,36,77,67,22,58,30,69,64,61,24,57,74,68,25,62,97,48,71,53,62,90,81,46,80,46,70,45,52,38,38,37,23,36,64,89,66,48,62,60,27,23,32,28,31,66,24,39,71,81,77,61,71,77,62,51,74,46,69,41,77,94,56,51,27,36,39,36,67

Organism: Phainopepla nitens (NCBI:txid161653)

Foldseek 3Di:
DVDVPWDDDQFDFFDQDDVRSNVPGDPDTADPQFDDKDKKWKAFLVRGTRGIGIHGDHPVVCPDFDWDAPDVNRMIIGD

Nearest PDB structures (foldseek):
  6gbi-assembly1_A  TM=9.568E-01  e=2.847E-10  Homo sapiens
  6ib6-assembly1_A  TM=8.047E-01  e=2.057E-07  Homo sapiens
  6zso-assembly1_A  TM=8.187E-01  e=3.761E-06  Homo sapiens
  7nk6-assembly1_F  TM=3.192E-01  e=2.084E+00  Camelidae mixed library

Radius of gyration: 13.92 Å; Cα contacts (8 Å, |Δi|>4): 160; chains: 1; bounding box: 40×17×32 Å

Mean predicted aligned error: 3.36 Å

Sequence (79 aa):
TPYPRGFKCFTCEKASDNYECNRWAPDVYCPRGTRYCFSQHTMRASGESVSVTKRCAAPEECLSTGCSYLRHEEYKVGT